Protein AF-A0A160PLV5-F1 (afdb_monomer)

Foldseek 3Di:
DVVVVVVVVCCVPVVVVVVVVVVVVVVVVVVVVVVVVVVVVVVVVVVVVVVVVVVVVVVPPPPPPVVLCVVLVVLVVLVVVQVVLQDWDADPVGIRDRCPVVRDQDDPPVNVVSVVSVCCCVVVVVVVVVVVVVVVVVVVVVVVD

Organism: NCBI:txid223967

Secondary structure (DSSP, 8-state):
-HHHHHHHHHHHHHHHHHHHHHHHHHHHHHHHHHHHHHHHHHHHHHHHHHHHHHHHHHHTS-TTHHHHHHHHHHHHHHHHHHHHHTS--EETTEEPPTTTT--PPPPTTHHHHHHHHHHHHHHHHHHHHHHHHHHHHHHHHHTT-

Nearest PDB structures (foldseek):
  8cq0-assembly1_B  TM=3.810E-01  e=4.116E+00  Photorhabdus luminescens
  6h6f-assembly1_E  TM=5.250E-01  e=7.168E+00  Photorhabdus luminescens
  8cq2-assembly1_E  TM=3.788E-01  e=5.068E+00  Photo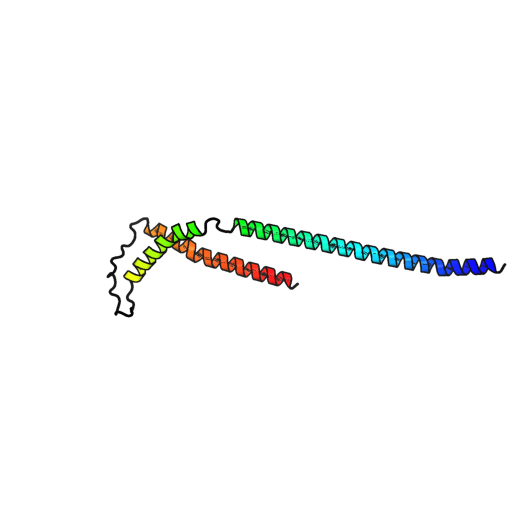rhabdus luminescens
  8cpz-assembly1_E  TM=3.830E-01  e=7.168E+00  Photorhabdus luminescens

pLDDT: mean 71.78, std 12.11, range [46.44, 89.88]

Structure (mmCIF, N/CA/C/O backbone):
data_AF-A0A160PLV5-F1
#
_entry.id   AF-A0A160PLV5-F1
#
loop_
_atom_site.group_PDB
_atom_site.id
_atom_site.type_symbol
_atom_site.label_atom_id
_atom_site.label_alt_id
_atom_site.label_comp_id
_atom_site.label_asym_id
_atom_site.label_entity_id
_atom_site.label_seq_id
_atom_site.pdbx_PDB_ins_code
_atom_site.Cartn_x
_atom_site.Cartn_y
_atom_site.Cartn_z
_atom_site.occupancy
_atom_site.B_iso_or_equiv
_atom_site.auth_seq_id
_atom_site.auth_comp_id
_atom_site.auth_asym_id
_atom_site.auth_atom_id
_atom_site.pdbx_PDB_model_num
ATOM 1 N N . MET A 1 1 ? -47.053 -4.763 86.980 1.00 46.84 1 MET A N 1
ATOM 2 C CA . MET A 1 1 ? -46.002 -3.715 86.992 1.00 46.84 1 MET A CA 1
ATOM 3 C C . MET A 1 1 ? -44.689 -4.130 86.315 1.00 46.84 1 MET A C 1
ATOM 5 O O . MET A 1 1 ? -44.082 -3.280 85.685 1.00 46.84 1 MET A O 1
ATOM 9 N N . TRP A 1 2 ? -44.273 -5.403 86.345 1.00 46.91 2 TRP A N 1
ATOM 10 C CA . TRP A 1 2 ? -43.017 -5.858 85.713 1.00 46.91 2 TRP A CA 1
ATOM 11 C C . TRP A 1 2 ? -42.993 -5.866 84.167 1.00 46.91 2 TRP A C 1
ATOM 13 O O . TRP A 1 2 ? -41.941 -5.654 83.574 1.00 46.91 2 TRP A O 1
ATOM 23 N N . GLY A 1 3 ? -44.141 -6.018 83.493 1.00 53.47 3 GLY A N 1
ATOM 24 C CA . GLY A 1 3 ? -44.211 -6.003 82.019 1.00 53.47 3 GLY A CA 1
ATOM 25 C C . GLY A 1 3 ? -43.990 -4.628 81.366 1.00 53.47 3 GLY A C 1
ATOM 26 O O . GLY A 1 3 ? -43.531 -4.556 80.230 1.00 53.47 3 GLY A O 1
ATOM 27 N N . ALA A 1 4 ? -44.259 -3.533 82.086 1.00 54.88 4 ALA A N 1
ATOM 28 C CA . ALA A 1 4 ? -44.090 -2.171 81.568 1.00 54.88 4 ALA A CA 1
ATOM 29 C C . ALA A 1 4 ? -42.612 -1.736 81.538 1.00 54.88 4 ALA A C 1
ATOM 31 O O . ALA A 1 4 ? -42.179 -1.086 80.591 1.00 54.88 4 ALA A O 1
ATOM 32 N N . LEU A 1 5 ? -41.821 -2.163 82.530 1.00 54.94 5 LEU A N 1
ATOM 33 C CA . LEU A 1 5 ? -40.372 -1.937 82.575 1.00 54.94 5 LEU A CA 1
ATOM 34 C C . LEU A 1 5 ? -39.631 -2.790 81.536 1.00 54.94 5 LEU A C 1
ATOM 36 O O . LEU A 1 5 ? -38.774 -2.273 80.823 1.00 54.94 5 LEU A O 1
ATOM 40 N N . GLY A 1 6 ? -40.011 -4.064 81.379 1.00 55.84 6 GLY A N 1
ATOM 41 C CA . GLY A 1 6 ? -39.416 -4.948 80.369 1.00 55.84 6 GLY A CA 1
ATOM 42 C C . GLY A 1 6 ? -39.656 -4.470 78.932 1.00 55.84 6 GLY A C 1
ATOM 43 O O . GLY A 1 6 ? -38.728 -4.445 78.127 1.00 55.84 6 GLY A O 1
ATOM 44 N N . GLY A 1 7 ? -40.875 -4.013 78.620 1.00 60.06 7 GLY A N 1
ATOM 45 C CA . GLY A 1 7 ? -41.210 -3.464 77.301 1.00 60.06 7 GLY A CA 1
ATOM 46 C C . GLY A 1 7 ? -40.538 -2.119 76.991 1.00 60.06 7 GLY A C 1
ATOM 47 O O . GLY A 1 7 ? -40.225 -1.851 75.831 1.00 60.06 7 GLY A O 1
ATOM 48 N N . PHE A 1 8 ? -40.280 -1.289 78.008 1.00 62.59 8 PHE A N 1
ATOM 49 C CA . PHE A 1 8 ? -39.578 -0.012 77.851 1.00 62.59 8 PHE A CA 1
ATOM 50 C C . PHE A 1 8 ? -38.082 -0.212 77.580 1.00 62.59 8 PHE A C 1
ATOM 52 O O . PHE A 1 8 ? -37.559 0.364 76.631 1.00 62.59 8 PHE A O 1
ATOM 59 N N . VAL A 1 9 ? -37.409 -1.085 78.339 1.00 61.12 9 VAL A N 1
ATOM 60 C CA . VAL A 1 9 ? -35.976 -1.382 78.151 1.00 61.12 9 VAL A CA 1
ATOM 61 C C . VAL A 1 9 ? -35.724 -2.052 76.795 1.00 61.12 9 VAL A C 1
ATOM 63 O O . VAL A 1 9 ? -34.819 -1.647 76.070 1.00 61.12 9 VAL A O 1
ATOM 66 N N . LEU A 1 10 ? -36.570 -3.005 76.388 1.00 59.69 10 LEU A N 1
ATOM 67 C CA . LEU A 1 10 ? -36.478 -3.611 75.055 1.00 59.69 10 LEU A CA 1
ATOM 68 C C . LEU A 1 10 ? -36.684 -2.585 73.936 1.00 59.69 10 LEU A C 1
ATOM 70 O O . LEU A 1 10 ? -35.927 -2.596 72.975 1.00 59.69 10 LEU A O 1
ATOM 74 N N . LYS A 1 11 ? -37.646 -1.663 74.050 1.00 57.72 11 LYS A N 1
ATOM 75 C CA . LYS A 1 11 ? -37.830 -0.613 73.034 1.00 57.72 11 LYS A CA 1
ATOM 76 C C . LYS A 1 11 ? -36.673 0.387 72.986 1.00 57.72 11 LYS A C 1
ATOM 78 O O . LYS A 1 11 ? -36.307 0.805 71.891 1.00 57.72 11 LYS A O 1
ATOM 83 N N . LEU A 1 12 ? -36.094 0.741 74.134 1.00 62.59 12 LEU A N 1
ATOM 84 C CA . LEU A 1 12 ? -35.006 1.718 74.221 1.00 62.59 12 LEU A CA 1
ATOM 85 C C . LEU A 1 12 ? -33.705 1.202 73.586 1.00 62.59 12 LEU A C 1
ATOM 87 O O . LEU A 1 12 ? -32.988 1.973 72.958 1.00 62.59 12 LEU A O 1
ATOM 91 N N . PHE A 1 13 ? -33.418 -0.097 73.723 1.00 61.56 13 PHE A N 1
ATOM 92 C CA . PHE A 1 13 ? -32.178 -0.696 73.218 1.00 61.56 13 PHE A CA 1
ATOM 93 C C . PHE A 1 13 ? -32.349 -1.466 71.902 1.00 61.56 13 PHE A C 1
ATOM 95 O O . PHE A 1 13 ? -31.451 -1.429 71.066 1.00 61.56 13 PHE A O 1
ATOM 102 N N . ALA A 1 14 ? -33.485 -2.129 71.660 1.00 61.16 14 ALA A N 1
ATOM 103 C CA . ALA A 1 14 ? -33.686 -2.901 70.430 1.00 61.16 14 ALA A CA 1
ATOM 104 C C . ALA A 1 14 ? -34.099 -2.030 69.235 1.00 61.16 14 ALA A C 1
ATOM 106 O O . ALA A 1 14 ? -33.738 -2.358 68.110 1.00 61.16 14 ALA A O 1
ATOM 107 N N . GLY A 1 15 ? -34.813 -0.919 69.455 1.00 67.44 15 GLY A N 1
ATOM 108 C CA . GLY A 1 15 ? -35.214 0.004 68.384 1.00 67.44 15 GLY A CA 1
ATOM 109 C C . GLY A 1 15 ? -34.022 0.571 67.597 1.00 67.44 15 GLY A C 1
ATOM 110 O O . GLY A 1 15 ? -33.954 0.359 66.388 1.00 67.44 15 GLY A O 1
ATOM 111 N N . PRO A 1 16 ? -33.028 1.187 68.267 1.00 71.81 16 PRO A N 1
ATOM 112 C CA . PRO A 1 16 ? -31.850 1.748 67.600 1.00 71.81 16 PRO A CA 1
ATOM 113 C C . PRO A 1 16 ? -30.999 0.698 66.877 1.00 71.81 16 PRO A C 1
ATOM 115 O O . PRO A 1 16 ? -30.454 0.964 65.810 1.00 71.81 16 PRO A O 1
ATOM 118 N N . ILE A 1 17 ? -30.897 -0.511 67.437 1.00 69.69 17 ILE A N 1
ATOM 119 C CA . ILE A 1 17 ? -30.126 -1.610 66.840 1.00 69.69 17 ILE A CA 1
ATOM 120 C C . ILE A 1 17 ? -30.824 -2.137 65.584 1.00 69.69 17 ILE A C 1
ATOM 122 O O . ILE A 1 17 ? -30.174 -2.372 64.567 1.00 69.69 17 ILE A O 1
ATOM 126 N N . LEU A 1 18 ? -32.149 -2.288 65.625 1.00 72.44 18 LEU A N 1
ATOM 127 C CA . LEU A 1 18 ? -32.926 -2.753 64.481 1.00 72.44 18 LEU A CA 1
ATOM 128 C C . LEU A 1 18 ? -32.913 -1.728 63.339 1.00 72.44 18 LEU A C 1
ATOM 130 O O . LEU A 1 18 ? -32.799 -2.110 62.174 1.00 72.44 18 LEU A O 1
ATOM 134 N N . ASP A 1 19 ? -32.989 -0.439 63.666 1.00 75.94 19 ASP A N 1
ATOM 135 C CA . ASP A 1 19 ? -32.903 0.638 62.679 1.00 75.94 19 ASP A CA 1
ATOM 136 C C . ASP A 1 19 ? -31.500 0.732 62.071 1.00 75.94 19 ASP A C 1
ATOM 138 O O . ASP A 1 19 ? -31.376 0.878 60.854 1.00 75.94 19 ASP A O 1
ATOM 142 N N . TYR A 1 20 ? -30.448 0.528 62.870 1.00 72.50 20 TYR A N 1
ATOM 143 C CA . TYR A 1 20 ? -29.074 0.444 62.374 1.00 72.50 20 TYR A CA 1
ATOM 144 C C . TYR A 1 20 ? -28.868 -0.748 61.426 1.00 72.50 20 TYR A C 1
ATOM 146 O O . TYR A 1 20 ? -28.250 -0.602 60.370 1.00 72.50 20 TYR A O 1
ATOM 154 N N . MET A 1 21 ? -29.425 -1.922 61.746 1.00 71.00 21 MET A N 1
ATOM 155 C CA . MET A 1 21 ? -29.356 -3.093 60.860 1.00 71.00 21 MET A CA 1
ATOM 156 C C . MET A 1 21 ? -30.125 -2.870 59.552 1.00 71.00 21 MET A C 1
ATOM 158 O O . MET A 1 21 ? -29.596 -3.162 58.482 1.00 71.00 21 MET A O 1
ATOM 162 N N . LYS A 1 22 ? -31.321 -2.271 59.609 1.00 73.88 22 LYS A N 1
ATOM 163 C CA . LYS A 1 22 ? -32.088 -1.911 58.405 1.00 73.88 22 LYS A CA 1
ATOM 164 C C . LYS A 1 22 ? -31.366 -0.874 57.543 1.00 73.88 22 LYS A C 1
ATOM 166 O O . LYS A 1 22 ? -31.369 -1.002 56.321 1.00 73.88 22 LYS A O 1
ATOM 171 N N . GLN A 1 23 ? -30.733 0.130 58.155 1.00 73.31 23 GLN A N 1
ATOM 172 C CA . GLN A 1 23 ? -29.924 1.121 57.436 1.00 73.31 23 GLN A CA 1
ATOM 173 C C . GLN A 1 23 ? -28.701 0.489 56.775 1.00 73.31 23 GLN A C 1
ATOM 175 O O . GLN A 1 23 ? -28.378 0.826 55.637 1.00 73.31 23 GLN A O 1
ATOM 180 N N . ARG A 1 24 ? -28.039 -0.445 57.460 1.00 74.00 24 ARG A N 1
ATOM 181 C CA . ARG A 1 24 ? -26.885 -1.160 56.915 1.00 74.00 24 ARG A CA 1
ATOM 182 C C . ARG A 1 24 ? -27.271 -2.041 55.723 1.00 74.00 24 ARG A C 1
ATOM 184 O O . ARG A 1 24 ? -26.568 -2.013 54.715 1.00 74.00 24 ARG A O 1
ATOM 191 N N . ASP A 1 25 ? -28.390 -2.759 55.801 1.00 69.50 25 ASP A N 1
ATOM 192 C CA . ASP A 1 25 ? -28.889 -3.575 54.686 1.00 69.50 25 ASP A CA 1
ATOM 193 C C . ASP A 1 25 ? -29.350 -2.714 53.501 1.00 69.50 25 ASP A C 1
ATOM 195 O O . ASP A 1 25 ? -29.055 -3.037 52.349 1.00 69.50 25 ASP A O 1
ATOM 199 N N . ALA A 1 26 ? -30.013 -1.581 53.764 1.00 69.88 26 ALA A N 1
ATOM 200 C CA . ALA A 1 26 ? -30.395 -0.627 52.722 1.00 69.88 26 ALA A CA 1
ATOM 201 C C . ALA A 1 26 ? -29.164 -0.032 52.017 1.00 69.88 26 ALA A C 1
ATOM 203 O O . ALA A 1 26 ? -29.100 -0.025 50.789 1.00 69.88 26 ALA A O 1
ATOM 204 N N . SER A 1 27 ? -28.149 0.377 52.784 1.00 68.81 27 SER A N 1
ATOM 205 C CA . SER A 1 27 ? -26.903 0.933 52.249 1.00 68.81 27 SER A CA 1
ATOM 206 C C . SER A 1 27 ? -26.106 -0.093 51.439 1.00 68.81 27 SER A C 1
ATOM 208 O O . SER A 1 27 ? -25.624 0.229 50.354 1.00 68.81 27 SER A O 1
ATOM 210 N N . GLY A 1 28 ? -26.018 -1.347 51.898 1.00 66.00 28 GLY A N 1
ATOM 211 C CA . GLY A 1 28 ? -25.352 -2.408 51.138 1.00 66.00 28 GLY A CA 1
ATOM 212 C C . GLY A 1 28 ? -26.047 -2.697 49.805 1.00 66.00 28 GLY A C 1
ATOM 213 O O . GLY A 1 28 ? -25.385 -2.896 48.781 1.00 66.00 28 GLY A O 1
ATOM 214 N N . ARG A 1 29 ? -27.383 -2.656 49.787 1.00 67.38 29 ARG A N 1
ATOM 215 C CA . ARG A 1 29 ? -28.160 -2.867 48.563 1.00 67.38 29 ARG A CA 1
ATOM 216 C C . ARG A 1 29 ? -27.997 -1.709 47.576 1.00 67.38 29 ARG A C 1
ATOM 218 O O . ARG A 1 29 ? -27.804 -1.969 46.391 1.00 67.38 29 ARG A O 1
ATOM 225 N N . ASP A 1 30 ? -27.996 -0.465 48.050 1.00 66.19 30 ASP A N 1
ATOM 226 C CA . ASP A 1 30 ? -27.798 0.719 47.202 1.00 66.19 30 ASP A CA 1
ATOM 227 C C . ASP A 1 30 ? -26.383 0.789 46.614 1.00 66.19 30 ASP A C 1
ATOM 229 O O . ASP A 1 30 ? -26.232 1.084 45.429 1.00 66.19 30 ASP A O 1
ATOM 233 N N . ILE A 1 31 ? -25.351 0.426 47.385 1.00 65.69 31 ILE A N 1
ATOM 234 C CA . ILE A 1 31 ? -23.971 0.322 46.877 1.00 65.69 31 ILE A CA 1
ATOM 235 C C . ILE A 1 31 ? -23.880 -0.745 45.778 1.00 65.69 31 ILE A C 1
ATOM 237 O O . ILE A 1 31 ? -23.239 -0.528 44.752 1.00 65.69 31 ILE A O 1
ATOM 241 N N . THR A 1 32 ? -24.555 -1.883 45.960 1.00 67.31 32 THR A N 1
ATOM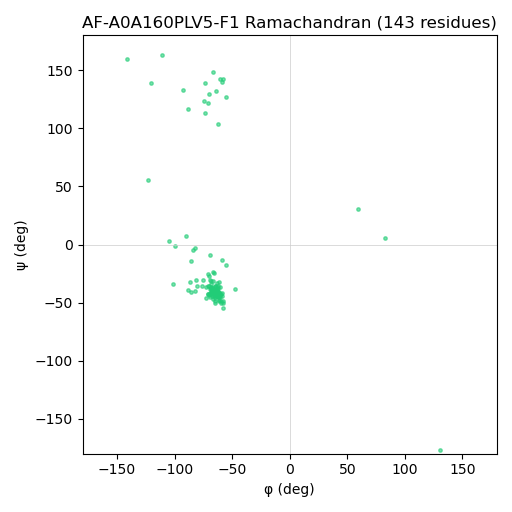 242 C CA . THR A 1 32 ? -24.549 -2.972 44.971 1.00 67.31 32 THR A CA 1
ATOM 243 C C . THR A 1 32 ? -25.274 -2.566 43.683 1.00 67.31 32 THR A C 1
ATOM 245 O O . THR A 1 32 ? -24.785 -2.827 42.586 1.00 67.31 32 THR A O 1
ATOM 248 N N . ILE A 1 33 ? -26.416 -1.880 43.792 1.00 69.00 33 ILE A N 1
ATOM 249 C CA . ILE A 1 33 ? -27.173 -1.383 42.632 1.00 69.00 33 ILE A CA 1
ATOM 250 C C . ILE A 1 33 ? -26.388 -0.289 41.891 1.00 69.00 33 ILE A C 1
ATOM 252 O O . ILE A 1 33 ? -26.336 -0.310 40.660 1.00 69.00 33 ILE A O 1
ATOM 256 N N . ALA A 1 34 ? -25.730 0.621 42.615 1.00 64.56 34 ALA A N 1
ATOM 257 C CA . ALA A 1 34 ? -24.876 1.653 42.029 1.00 64.56 34 ALA A CA 1
ATOM 258 C C . ALA A 1 34 ? -23.640 1.059 41.328 1.00 64.56 34 ALA A C 1
ATOM 260 O O . ALA A 1 34 ? -23.288 1.499 40.233 1.00 64.56 34 ALA A O 1
ATOM 261 N N . GLY A 1 35 ? -23.025 0.020 41.907 1.00 62.75 35 GLY A N 1
ATOM 262 C CA . GLY A 1 35 ? -21.922 -0.721 41.287 1.00 62.75 35 GLY A CA 1
ATOM 263 C C . GLY A 1 35 ? -22.331 -1.381 39.968 1.00 62.75 35 GLY A C 1
ATOM 264 O O . GLY A 1 35 ? -21.686 -1.164 38.946 1.00 62.75 35 GLY A O 1
ATOM 265 N N . ILE A 1 36 ? -23.468 -2.086 39.953 1.00 67.69 36 ILE A N 1
ATOM 266 C CA . ILE A 1 36 ? -24.005 -2.734 38.741 1.00 67.6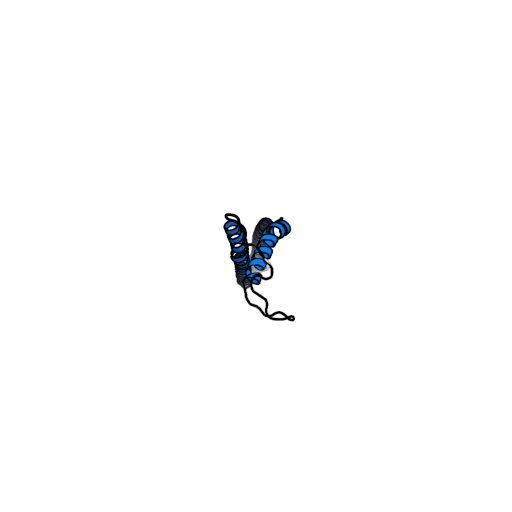9 36 ILE A CA 1
ATOM 267 C C . ILE A 1 36 ? -24.388 -1.699 37.666 1.00 67.69 36 ILE A C 1
ATOM 269 O O . ILE A 1 36 ? -24.231 -1.961 36.472 1.00 67.69 36 ILE A O 1
ATOM 273 N N . GLY A 1 37 ? -24.906 -0.533 38.064 1.00 68.00 37 GLY A N 1
ATOM 274 C CA . GLY A 1 37 ? -25.212 0.569 37.144 1.00 68.00 37 GLY A CA 1
ATOM 275 C C . GLY A 1 37 ? -23.956 1.143 36.483 1.00 68.00 37 GLY A C 1
ATOM 276 O O . GLY A 1 37 ? -23.898 1.236 35.258 1.00 68.00 37 GLY A O 1
ATOM 277 N N . SER A 1 38 ? -22.930 1.430 37.288 1.00 69.06 38 SER A N 1
ATOM 278 C CA . SER A 1 38 ? -21.631 1.940 36.828 1.00 69.06 38 SER A CA 1
ATOM 279 C C . SER A 1 38 ? -20.927 0.965 35.876 1.00 69.06 38 SER A C 1
ATOM 281 O O . SER A 1 38 ? -20.446 1.358 34.812 1.00 69.06 38 SER A O 1
ATOM 283 N N . GLU A 1 39 ? -20.933 -0.331 36.202 1.00 71.44 39 GLU A N 1
ATOM 284 C CA . GLU A 1 39 ? -20.344 -1.367 35.347 1.00 71.44 39 GLU A CA 1
ATOM 285 C C . GLU A 1 39 ? -21.073 -1.485 34.004 1.00 71.44 39 GLU A C 1
ATOM 287 O O . GLU A 1 39 ? -20.434 -1.587 32.957 1.00 71.44 39 GLU A O 1
ATOM 292 N N . LYS A 1 40 ? -22.411 -1.414 33.994 1.00 71.06 40 LYS A N 1
ATOM 293 C CA . LYS A 1 40 ? -23.186 -1.436 32.744 1.00 71.06 40 LYS A CA 1
ATOM 294 C C . LYS A 1 40 ? -22.887 -0.230 31.862 1.00 71.06 40 LYS A C 1
ATOM 296 O O . LYS A 1 40 ? -22.713 -0.403 30.657 1.00 71.06 40 LYS A O 1
ATOM 301 N N . GLU A 1 41 ? -22.811 0.967 32.433 1.00 75.06 41 GLU A N 1
ATOM 302 C CA . GLU A 1 41 ? -22.487 2.181 31.677 1.00 75.06 41 GLU A CA 1
ATOM 303 C C . GLU A 1 41 ? -21.062 2.136 31.113 1.00 75.06 41 GLU A C 1
ATOM 305 O O . GLU A 1 41 ? -20.860 2.455 29.939 1.00 75.06 41 GLU A O 1
ATOM 310 N N . GLN A 1 42 ? -20.090 1.641 31.886 1.00 71.38 42 GLN A N 1
ATOM 311 C CA . GLN A 1 42 ? -18.727 1.424 31.393 1.00 71.38 42 GLN A CA 1
ATOM 312 C C . GLN A 1 42 ? -18.671 0.400 30.256 1.00 71.38 42 GLN A C 1
ATOM 314 O O . GLN A 1 42 ? -18.004 0.639 29.246 1.00 71.38 42 GLN A O 1
ATOM 319 N N . VAL A 1 43 ? -19.387 -0.721 30.378 1.00 76.50 43 VAL A N 1
ATOM 320 C CA . VAL A 1 43 ? -19.427 -1.760 29.338 1.00 76.50 43 VAL A CA 1
ATOM 321 C C . VAL A 1 43 ? -20.098 -1.239 28.065 1.00 76.50 43 VAL A C 1
ATOM 323 O O . VAL A 1 43 ? -19.609 -1.495 26.963 1.00 76.50 43 VAL A O 1
ATOM 326 N N . VAL A 1 44 ? -21.175 -0.459 28.184 1.00 80.19 44 VAL A N 1
ATOM 327 C CA . VAL A 1 44 ? -21.840 0.171 27.032 1.00 80.19 44 VAL A CA 1
ATOM 328 C C . VAL A 1 44 ? -20.919 1.187 26.355 1.00 80.19 44 VAL A C 1
ATOM 330 O O . VAL A 1 44 ? -20.799 1.162 25.129 1.00 80.19 44 VAL A O 1
ATOM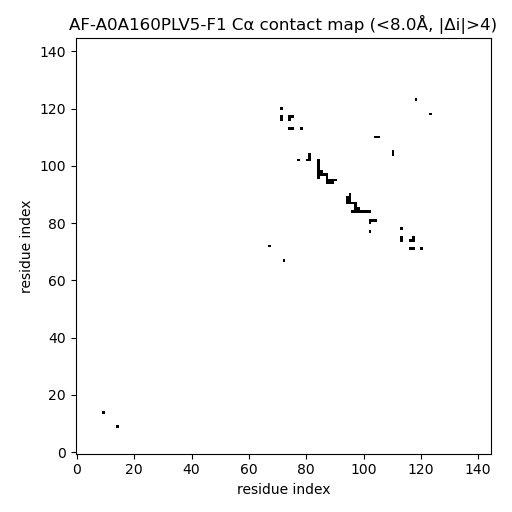 333 N N . ALA A 1 45 ? -20.215 2.022 27.123 1.00 74.81 45 ALA A N 1
ATOM 334 C CA . ALA A 1 45 ? -19.251 2.976 26.580 1.00 74.81 45 ALA A CA 1
ATOM 335 C C 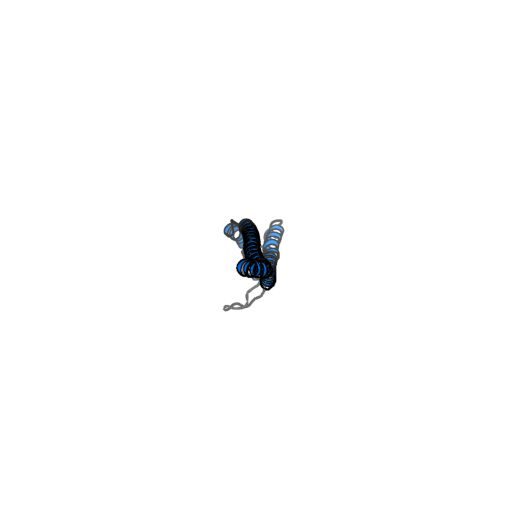. ALA A 1 45 ? -18.091 2.272 25.851 1.00 74.81 45 ALA A C 1
ATOM 337 O O . ALA A 1 45 ? -17.709 2.676 24.750 1.00 74.81 45 ALA A O 1
ATOM 338 N N . GLN A 1 46 ? -17.572 1.172 26.408 1.00 73.94 46 GLN A N 1
ATOM 339 C CA . GLN A 1 46 ? -16.540 0.363 25.753 1.00 73.94 46 GLN A CA 1
ATOM 340 C C . GLN A 1 46 ? -17.047 -0.292 24.463 1.00 73.94 46 GLN A C 1
ATOM 342 O O . GLN A 1 46 ? -16.336 -0.291 23.456 1.00 73.94 46 GLN A O 1
ATOM 347 N N . LEU A 1 47 ? -18.274 -0.820 24.457 1.00 77.75 47 LEU A N 1
ATOM 348 C CA . LEU A 1 47 ? -18.878 -1.416 23.264 1.00 77.75 47 LEU A CA 1
ATOM 349 C C . LEU A 1 47 ? -19.127 -0.378 22.166 1.00 77.75 47 LEU A C 1
ATOM 351 O O . LEU A 1 47 ? -18.872 -0.667 20.997 1.00 77.75 47 LEU A O 1
ATOM 355 N N . GLN A 1 48 ? -19.569 0.829 22.521 1.00 83.62 48 GLN A N 1
ATOM 356 C CA . GLN A 1 48 ? -19.744 1.931 21.572 1.00 83.62 48 GLN A CA 1
ATOM 357 C C . GLN A 1 48 ? -18.401 2.374 20.980 1.00 83.62 48 GLN A C 1
ATOM 359 O O . GLN A 1 48 ? -18.271 2.443 19.758 1.00 83.62 48 GLN A O 1
ATOM 364 N N . ALA A 1 49 ? -17.372 2.552 21.812 1.00 71.00 49 ALA A N 1
ATOM 365 C CA . ALA A 1 49 ? -16.026 2.884 21.347 1.00 71.00 49 ALA A CA 1
ATOM 366 C C . ALA A 1 49 ? -15.439 1.788 20.436 1.00 71.00 49 ALA A C 1
ATOM 368 O O . ALA A 1 49 ? -14.830 2.079 19.400 1.00 71.00 49 ALA A O 1
ATOM 369 N N . ALA A 1 50 ? -15.658 0.514 20.773 1.00 70.19 50 ALA A N 1
ATOM 370 C CA . ALA A 1 50 ? -15.244 -0.614 19.944 1.00 70.19 50 ALA A CA 1
ATOM 371 C C . ALA A 1 50 ? -16.017 -0.666 18.614 1.00 70.19 50 ALA A C 1
ATOM 373 O O . ALA A 1 50 ? -15.421 -0.932 17.565 1.00 70.19 50 ALA A O 1
ATOM 374 N N . ALA A 1 51 ? -17.321 -0.380 18.630 1.00 77.38 51 ALA A N 1
ATOM 375 C CA . ALA A 1 51 ? -18.163 -0.342 17.439 1.00 77.38 51 ALA A CA 1
ATOM 376 C C . ALA A 1 51 ? -17.764 0.797 16.490 1.00 77.38 51 ALA A C 1
ATOM 378 O O . ALA A 1 51 ? -17.617 0.562 15.289 1.00 77.38 51 ALA A O 1
ATOM 379 N N . GLU A 1 52 ? -17.511 2.000 17.007 1.00 74.31 52 GLU A N 1
ATOM 380 C CA . GLU A 1 52 ? -17.018 3.130 16.212 1.00 74.31 52 GLU A CA 1
ATOM 381 C C . GLU A 1 52 ? -15.629 2.853 15.637 1.00 74.31 52 GLU A C 1
ATOM 383 O O . GLU A 1 52 ? -15.396 3.054 14.442 1.00 74.31 52 GLU A O 1
ATOM 388 N N . THR A 1 53 ? -14.728 2.286 16.443 1.00 72.06 53 THR A N 1
ATOM 389 C CA . THR A 1 53 ? -13.392 1.881 15.983 1.00 72.06 53 THR A CA 1
ATOM 390 C C . THR A 1 53 ? -13.481 0.845 14.861 1.00 72.06 53 THR A C 1
ATOM 392 O O . THR A 1 53 ? -12.767 0.942 13.860 1.00 72.06 53 THR A O 1
ATOM 395 N N . ASN A 1 54 ? -14.375 -0.138 14.982 1.00 72.12 54 ASN A N 1
ATOM 396 C CA . ASN A 1 54 ? -14.586 -1.148 13.947 1.00 72.12 54 ASN A CA 1
ATOM 397 C C . ASN A 1 54 ? -15.257 -0.573 12.697 1.00 72.12 54 ASN A C 1
ATOM 399 O O . ASN A 1 54 ? -14.885 -0.956 11.588 1.00 72.12 54 ASN A O 1
ATOM 403 N N . ARG A 1 55 ? -16.176 0.385 12.844 1.00 74.06 55 ARG A N 1
ATOM 404 C CA . ARG A 1 55 ? -16.796 1.096 11.720 1.00 74.06 55 ARG A CA 1
ATOM 405 C C . ARG A 1 55 ? -15.767 1.913 10.941 1.00 74.06 55 ARG A C 1
ATOM 407 O O . ARG A 1 55 ? -15.731 1.831 9.716 1.00 74.06 55 ARG A O 1
ATOM 414 N N . LEU A 1 56 ? -14.890 2.633 11.637 1.00 66.19 56 LEU A N 1
ATOM 415 C CA . LEU A 1 56 ? -13.786 3.377 11.026 1.00 66.19 56 LEU A CA 1
ATOM 416 C C . LEU A 1 56 ? -12.770 2.435 10.373 1.00 66.19 56 LEU A C 1
ATOM 418 O O . LEU A 1 56 ? -12.321 2.700 9.262 1.00 66.19 56 LEU A O 1
ATOM 422 N N . ARG A 1 57 ? -12.450 1.295 11.000 1.00 62.03 57 ARG A N 1
ATOM 423 C CA . ARG A 1 57 ? -11.597 0.260 10.390 1.00 62.03 57 ARG A CA 1
ATOM 424 C C . ARG A 1 57 ? -12.218 -0.347 9.139 1.00 62.03 57 ARG A C 1
ATOM 426 O O . ARG A 1 57 ? -11.483 -0.602 8.191 1.00 62.03 57 ARG A O 1
ATOM 433 N N . ALA A 1 58 ? -13.527 -0.584 9.132 1.00 62.53 58 ALA A N 1
ATOM 434 C CA . ALA A 1 58 ? -14.251 -1.103 7.977 1.00 62.53 58 ALA A CA 1
ATOM 435 C C . ALA A 1 58 ? -14.308 -0.076 6.835 1.00 62.53 58 ALA A C 1
ATOM 437 O O . ALA A 1 58 ? -14.071 -0.441 5.689 1.00 62.53 58 ALA A O 1
ATOM 438 N N . ALA A 1 59 ? -14.532 1.205 7.147 1.00 63.31 59 ALA A N 1
ATOM 439 C CA . ALA A 1 59 ? -14.493 2.297 6.171 1.00 63.31 59 ALA A CA 1
ATOM 440 C C . ALA A 1 59 ? -13.076 2.559 5.628 1.00 63.31 59 ALA A C 1
ATOM 442 O O . ALA A 1 59 ? -12.907 2.887 4.459 1.00 63.31 59 ALA A O 1
ATOM 443 N N . ALA A 1 60 ? -12.052 2.376 6.465 1.00 57.41 60 ALA A N 1
ATOM 444 C CA . ALA A 1 60 ? -10.647 2.514 6.090 1.00 57.41 60 ALA A CA 1
ATOM 445 C C . ALA A 1 60 ? -10.058 1.250 5.445 1.00 57.41 60 ALA A C 1
ATOM 447 O O . ALA A 1 60 ? -8.897 1.264 5.026 1.00 57.41 60 ALA A O 1
ATOM 448 N N . GLN A 1 61 ? -10.803 0.138 5.374 1.00 58.69 61 GLN A N 1
ATOM 449 C CA . GLN A 1 61 ? -10.365 -0.987 4.563 1.00 58.69 61 GLN A CA 1
ATOM 450 C C . GLN A 1 61 ? -10.503 -0.582 3.098 1.00 58.69 61 GLN A C 1
ATOM 452 O O . GLN A 1 61 ? -11.616 -0.283 2.667 1.00 58.69 61 GLN A O 1
ATOM 457 N N . PRO A 1 62 ? -9.417 -0.602 2.306 1.00 59.03 62 PRO A N 1
ATOM 458 C CA . PRO A 1 62 ? -9.547 -0.399 0.876 1.00 59.03 62 PRO A CA 1
ATOM 459 C C . PRO A 1 62 ? -10.411 -1.540 0.338 1.00 59.03 62 PRO A C 1
ATOM 461 O O . PRO A 1 62 ? -9.944 -2.673 0.223 1.00 59.03 62 PRO A O 1
ATOM 464 N N . GLN A 1 63 ? -11.684 -1.254 0.045 1.00 58.69 63 GLN A N 1
ATOM 465 C CA . GLN A 1 63 ? -12.659 -2.230 -0.461 1.00 58.69 63 GLN A CA 1
ATOM 466 C C . GLN A 1 63 ? -12.201 -2.865 -1.782 1.00 58.69 63 GLN A C 1
ATOM 468 O O . GLN A 1 63 ? -12.678 -3.922 -2.176 1.00 58.69 63 GLN A O 1
ATOM 473 N N . PHE A 1 64 ? -11.185 -2.274 -2.410 1.00 61.47 64 PHE A N 1
ATOM 474 C CA . PHE A 1 64 ? -10.580 -2.747 -3.634 1.00 61.47 64 PHE A CA 1
ATOM 475 C C . PHE A 1 64 ? -9.073 -2.985 -3.495 1.00 61.47 64 PHE A C 1
ATOM 477 O O . PHE A 1 64 ? -8.273 -2.451 -4.263 1.00 61.47 64 PHE A O 1
ATOM 484 N N . ARG A 1 65 ? -8.660 -3.818 -2.529 1.00 63.06 65 ARG A N 1
ATOM 485 C CA . ARG A 1 65 ? -7.253 -4.263 -2.407 1.00 63.06 65 ARG A CA 1
ATOM 486 C C . ARG A 1 65 ? -6.684 -4.738 -3.749 1.00 63.06 65 ARG A C 1
ATOM 488 O O . ARG A 1 65 ? -5.552 -4.417 -4.076 1.00 63.06 65 ARG A O 1
ATOM 495 N N . PHE A 1 66 ? -7.493 -5.430 -4.551 1.00 68.12 66 PHE A N 1
ATOM 496 C CA . PHE A 1 66 ? -7.102 -5.873 -5.889 1.00 68.12 66 PHE A CA 1
ATOM 497 C C . PHE A 1 66 ? -6.921 -4.737 -6.901 1.00 68.12 66 PHE A C 1
ATOM 499 O O . PHE A 1 66 ? -5.982 -4.805 -7.684 1.00 68.12 66 PHE A O 1
ATOM 506 N N . LEU A 1 67 ? -7.740 -3.677 -6.873 1.00 68.06 67 LEU A N 1
ATOM 507 C CA . LEU A 1 67 ? -7.527 -2.513 -7.749 1.00 68.06 67 LEU A CA 1
ATOM 508 C C . LEU A 1 67 ? -6.226 -1.790 -7.412 1.00 68.06 67 LEU A C 1
ATOM 510 O O . LEU A 1 67 ? -5.534 -1.348 -8.321 1.00 68.06 67 LEU A O 1
ATOM 514 N N . ILE A 1 68 ? -5.860 -1.725 -6.129 1.00 69.25 68 ILE A N 1
ATOM 515 C CA . ILE A 1 68 ? -4.566 -1.172 -5.718 1.00 69.25 68 ILE A CA 1
ATOM 516 C C . ILE A 1 68 ? -3.425 -1.949 -6.379 1.00 69.25 68 ILE A C 1
ATOM 518 O O . ILE A 1 68 ? -2.553 -1.336 -6.984 1.00 69.25 68 ILE A O 1
ATOM 522 N N . TYR A 1 69 ? -3.450 -3.284 -6.328 1.00 69.62 69 TYR A N 1
ATOM 523 C CA . TYR A 1 69 ? -2.426 -4.090 -6.994 1.00 69.62 69 TYR A CA 1
ATOM 524 C C . TYR A 1 69 ? -2.482 -3.952 -8.519 1.00 69.62 69 TYR A C 1
ATOM 526 O O . TYR A 1 69 ? -1.441 -3.801 -9.141 1.00 69.62 69 TYR A O 1
ATOM 534 N N . LEU A 1 70 ? -3.666 -3.926 -9.131 1.00 77.50 70 LEU A N 1
ATOM 535 C CA . LEU A 1 70 ? -3.802 -3.772 -10.584 1.00 77.50 70 LEU A CA 1
ATOM 536 C C . LEU A 1 70 ? -3.278 -2.426 -11.100 1.00 77.50 70 LEU A C 1
ATOM 538 O O . LEU A 1 70 ? -2.749 -2.372 -12.205 1.00 77.50 70 LEU A O 1
ATOM 542 N N . ILE A 1 71 ? -3.401 -1.356 -10.313 1.00 77.69 71 ILE A N 1
ATOM 543 C CA . ILE A 1 71 ? -2.951 -0.014 -10.705 1.00 77.69 71 ILE A CA 1
ATOM 544 C C . ILE A 1 71 ? -1.480 0.210 -10.331 1.00 77.69 71 ILE A C 1
ATOM 546 O O . ILE A 1 71 ? -0.740 0.818 -11.096 1.00 77.69 71 ILE A O 1
ATOM 550 N N . ALA A 1 72 ? -1.037 -0.279 -9.171 1.00 76.81 72 ALA A N 1
ATOM 551 C CA . ALA A 1 72 ? 0.303 -0.013 -8.649 1.00 76.81 72 ALA A CA 1
ATOM 552 C C . ALA A 1 72 ? 1.366 -0.996 -9.154 1.00 76.81 72 ALA A C 1
ATOM 554 O O . ALA A 1 72 ? 2.530 -0.624 -9.304 1.00 76.81 72 ALA A O 1
ATOM 555 N N . LEU A 1 73 ? 0.992 -2.255 -9.401 1.00 81.50 73 LEU A N 1
ATOM 556 C CA . LEU A 1 73 ? 1.949 -3.304 -9.751 1.00 81.50 73 LEU A CA 1
ATOM 557 C C . LEU A 1 73 ? 2.572 -3.094 -11.140 1.00 81.50 73 LEU A C 1
ATOM 559 O O . LEU A 1 73 ? 3.796 -3.188 -11.224 1.00 81.50 73 LEU A O 1
ATOM 563 N N . PRO A 1 74 ? 1.820 -2.760 -12.212 1.00 85.94 74 PRO A N 1
ATOM 564 C CA . PRO A 1 74 ? 2.428 -2.515 -13.519 1.00 85.94 74 PRO A CA 1
ATOM 565 C C . PRO A 1 74 ? 3.492 -1.398 -13.523 1.00 85.94 74 PRO A C 1
ATOM 567 O O . PRO A 1 74 ? 4.607 -1.667 -13.977 1.00 85.94 74 PRO A O 1
ATOM 570 N N . PRO A 1 75 ? 3.241 -0.185 -12.978 1.00 86.25 75 PRO A N 1
ATOM 571 C CA . PRO A 1 75 ? 4.271 0.848 -12.917 1.00 86.25 75 PRO A CA 1
ATOM 572 C C . PRO A 1 75 ? 5.428 0.467 -11.987 1.00 86.25 75 PRO A C 1
ATOM 574 O O . PRO A 1 75 ? 6.564 0.844 -12.263 1.00 86.25 75 PRO A O 1
ATOM 577 N N . ALA A 1 76 ? 5.194 -0.305 -10.921 1.00 84.25 76 ALA A N 1
ATOM 578 C CA . ALA A 1 76 ? 6.275 -0.791 -10.062 1.00 84.25 76 ALA A CA 1
ATOM 579 C C . ALA A 1 76 ? 7.191 -1.794 -10.768 1.00 84.25 76 ALA A C 1
ATOM 581 O O . ALA A 1 76 ? 8.411 -1.664 -10.684 1.00 84.25 76 ALA A O 1
ATOM 582 N N . LEU A 1 77 ? 6.626 -2.754 -11.500 1.00 85.75 77 LEU A N 1
ATOM 583 C CA . LEU A 1 77 ? 7.401 -3.730 -12.264 1.00 85.75 77 LEU A CA 1
ATOM 584 C C . LEU A 1 77 ? 8.177 -3.069 -13.402 1.00 85.75 77 LEU A C 1
ATOM 586 O O . LEU A 1 77 ? 9.345 -3.389 -13.606 1.00 85.75 77 LEU A O 1
ATOM 590 N N . GLN A 1 78 ? 7.564 -2.118 -14.108 1.00 89.44 78 GLN A N 1
ATOM 591 C CA . GLN A 1 78 ? 8.247 -1.408 -15.185 1.00 89.44 78 GLN A CA 1
ATOM 592 C C . GLN A 1 78 ? 9.376 -0.511 -14.650 1.00 89.44 78 GLN A C 1
ATOM 594 O O . GLN A 1 78 ? 10.466 -0.532 -15.216 1.00 89.44 78 GLN A O 1
ATOM 599 N N . ALA A 1 79 ? 9.183 0.186 -13.522 1.00 87.12 79 ALA A N 1
ATOM 600 C CA . ALA A 1 79 ? 10.263 0.920 -12.852 1.00 87.12 79 ALA A CA 1
ATOM 601 C C . ALA A 1 79 ? 11.391 -0.015 -12.406 1.00 87.12 79 ALA A C 1
ATOM 603 O O . ALA A 1 79 ? 12.558 0.265 -12.666 1.00 87.12 79 ALA A O 1
ATOM 604 N N . ALA A 1 80 ?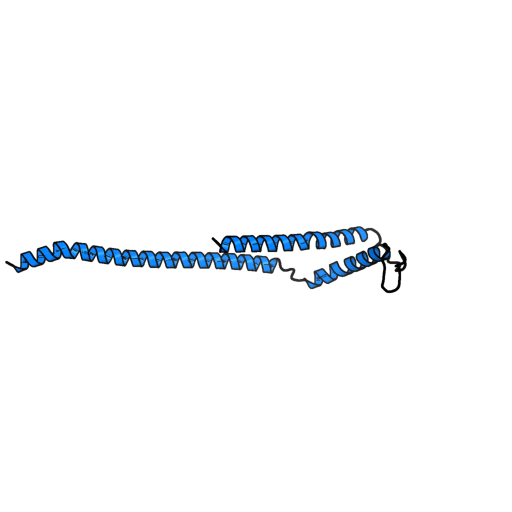 11.053 -1.134 -11.757 1.00 87.06 80 ALA A N 1
ATOM 605 C CA . ALA A 1 80 ? 12.036 -2.122 -11.326 1.00 87.06 80 ALA A CA 1
ATOM 606 C C . ALA A 1 80 ? 12.836 -2.672 -12.515 1.00 87.06 80 ALA A C 1
ATOM 608 O O . ALA A 1 80 ? 14.053 -2.774 -12.418 1.00 87.06 80 ALA A O 1
ATOM 609 N N . GLY A 1 81 ? 12.178 -2.949 -13.644 1.00 87.62 81 GLY A N 1
ATOM 610 C CA . GLY A 1 81 ? 12.833 -3.359 -14.885 1.00 87.62 81 GLY A CA 1
ATOM 611 C C . GLY A 1 81 ? 13.815 -2.312 -15.405 1.00 87.62 81 GLY A C 1
ATOM 612 O O . GLY A 1 81 ? 14.963 -2.652 -15.663 1.00 87.62 81 GLY A O 1
ATOM 613 N N . VAL A 1 82 ? 13.409 -1.038 -15.479 1.00 89.19 82 VAL A N 1
ATOM 614 C CA . VAL A 1 82 ? 14.296 0.066 -15.898 1.00 89.19 82 VAL A CA 1
ATOM 615 C C . VAL A 1 82 ? 15.492 0.202 -14.953 1.00 89.19 82 VAL A C 1
ATOM 617 O O . VAL A 1 82 ? 16.626 0.340 -15.410 1.00 89.19 82 VAL A O 1
ATOM 620 N N . TYR A 1 83 ? 15.266 0.157 -13.637 1.00 87.25 83 TYR A N 1
ATOM 621 C CA . TYR A 1 83 ? 16.340 0.302 -12.654 1.00 87.25 83 TYR A CA 1
ATOM 622 C C . TYR A 1 83 ? 17.307 -0.879 -12.663 1.00 87.25 83 TYR A C 1
ATOM 624 O O . TYR A 1 83 ? 18.512 -0.661 -12.600 1.00 87.25 83 TYR A O 1
ATOM 632 N N . LEU A 1 84 ? 16.804 -2.109 -12.764 1.00 89.06 84 LEU A N 1
ATOM 633 C CA . LEU A 1 84 ? 17.649 -3.297 -12.853 1.00 89.06 84 LEU A CA 1
ATOM 634 C C . LEU A 1 84 ? 18.448 -3.305 -14.157 1.00 89.06 84 LEU A C 1
ATOM 636 O O . LEU A 1 84 ? 19.651 -3.537 -14.113 1.00 89.06 84 LEU A O 1
ATOM 640 N N . ASP A 1 85 ? 17.822 -2.966 -15.285 1.00 89.88 85 ASP A N 1
ATOM 641 C CA . ASP A 1 85 ? 18.511 -2.854 -16.574 1.00 89.88 85 ASP A CA 1
ATOM 642 C C . ASP A 1 85 ? 19.612 -1.772 -16.543 1.00 89.88 85 ASP A C 1
ATOM 644 O O . ASP A 1 85 ? 20.672 -1.917 -17.147 1.00 89.88 85 ASP A O 1
ATOM 648 N N . SER A 1 86 ? 19.408 -0.710 -15.759 1.00 87.25 86 SER A N 1
ATOM 649 C CA . SER A 1 86 ? 20.353 0.408 -15.615 1.00 87.25 86 SER A CA 1
ATOM 650 C C . SER A 1 86 ? 21.494 0.157 -14.617 1.00 87.25 86 SER A C 1
ATOM 652 O O . SER A 1 86 ? 22.345 1.034 -14.447 1.00 87.25 86 SER A O 1
ATOM 654 N N . LEU A 1 87 ? 21.525 -0.989 -13.928 1.00 86.88 87 LEU A N 1
ATOM 655 C CA . LEU A 1 87 ? 22.487 -1.262 -12.858 1.00 86.88 87 LEU A CA 1
ATOM 656 C C . LEU A 1 87 ? 23.356 -2.495 -13.151 1.00 86.88 87 LEU A C 1
ATOM 658 O O . LEU A 1 87 ? 22.849 -3.533 -13.583 1.00 86.88 87 LEU A O 1
ATOM 662 N N . PRO A 1 88 ? 24.668 -2.436 -12.855 1.00 89.06 88 PRO A N 1
ATOM 663 C CA . PRO A 1 88 ? 25.511 -3.620 -12.893 1.00 89.06 88 PRO A CA 1
ATOM 664 C C . PRO A 1 88 ? 25.221 -4.498 -11.668 1.00 89.06 88 PRO A C 1
ATOM 666 O O . PRO A 1 88 ? 25.357 -4.057 -10.526 1.00 89.06 88 PRO A O 1
ATOM 669 N N . PHE A 1 89 ? 24.851 -5.759 -11.889 1.00 86.69 89 PHE A N 1
ATOM 670 C CA . PHE A 1 89 ? 24.706 -6.758 -10.826 1.00 86.69 89 PHE A CA 1
ATOM 671 C C . PHE A 1 89 ? 25.212 -8.128 -11.275 1.00 86.69 89 PHE A C 1
ATOM 673 O O . PHE A 1 89 ? 25.347 -8.404 -12.464 1.00 86.69 89 PHE A O 1
ATOM 680 N N . TRP A 1 90 ? 25.523 -8.998 -10.319 1.00 87.00 90 TRP A N 1
ATOM 681 C CA . TRP A 1 90 ? 25.947 -10.366 -10.605 1.00 87.00 90 TRP A CA 1
ATOM 682 C C . TRP A 1 90 ? 24.751 -11.314 -10.596 1.00 87.00 90 TRP A C 1
ATOM 684 O O . TRP A 1 90 ? 23.941 -11.299 -9.671 1.00 87.00 90 TRP A O 1
ATOM 694 N N . THR A 1 91 ? 24.661 -12.157 -11.620 1.00 83.31 91 THR A N 1
ATOM 695 C CA . THR A 1 91 ? 23.696 -13.256 -11.708 1.00 83.31 91 THR A CA 1
ATOM 696 C C . THR A 1 91 ? 24.418 -14.598 -11.604 1.00 83.31 91 THR A C 1
ATOM 698 O O . THR A 1 91 ? 25.626 -14.656 -11.849 1.00 83.31 91 THR A O 1
ATOM 701 N N . PRO A 1 92 ? 23.703 -15.703 -11.319 1.00 87.00 92 PRO A N 1
ATOM 702 C CA . PRO A 1 92 ? 24.277 -17.049 -11.386 1.00 87.00 92 PRO A CA 1
ATOM 703 C C . PRO A 1 92 ? 24.910 -17.402 -12.743 1.00 87.00 92 PRO A C 1
ATOM 705 O O . PRO A 1 92 ? 25.695 -18.341 -12.823 1.00 87.00 92 PRO A O 1
ATOM 708 N N . TRP A 1 93 ? 24.583 -16.653 -13.800 1.00 84.62 93 TRP A N 1
ATOM 709 C CA . TRP A 1 93 ? 25.062 -16.867 -15.166 1.00 84.62 93 TRP A CA 1
ATOM 710 C C . TRP A 1 93 ? 26.136 -15.861 -15.610 1.00 84.62 93 TRP A C 1
ATOM 712 O O . TRP A 1 93 ? 26.572 -15.914 -16.757 1.00 84.62 93 TRP A O 1
ATOM 722 N N . GLY A 1 94 ? 26.577 -14.958 -14.726 1.00 88.12 94 GLY A N 1
ATOM 723 C CA . GLY A 1 94 ? 27.602 -13.953 -15.025 1.00 88.12 94 GLY A CA 1
ATOM 724 C C . GLY A 1 94 ? 27.219 -12.530 -14.618 1.00 88.12 94 GLY A C 1
ATOM 725 O O . GLY A 1 94 ? 26.160 -12.284 -14.033 1.00 88.12 94 GLY A O 1
ATOM 726 N N . ALA A 1 95 ? 28.097 -11.577 -14.939 1.00 88.00 95 ALA A N 1
ATOM 727 C CA . ALA A 1 95 ? 27.842 -10.156 -14.734 1.00 88.00 95 ALA A CA 1
ATOM 728 C C . ALA A 1 95 ? 26.766 -9.654 -15.710 1.00 88.00 95 ALA A C 1
ATOM 730 O O . ALA A 1 95 ? 26.860 -9.865 -16.919 1.00 88.00 95 ALA A O 1
ATOM 731 N N . HIS A 1 96 ? 25.753 -8.976 -15.177 1.00 88.81 96 HIS A N 1
ATOM 732 C CA . HIS A 1 96 ? 24.737 -8.304 -15.969 1.00 88.81 96 HIS A CA 1
ATOM 733 C C . HIS A 1 96 ? 25.362 -7.172 -16.794 1.00 88.81 96 HIS A C 1
ATOM 735 O O . HIS A 1 96 ? 26.114 -6.343 -16.274 1.00 88.81 96 HIS A O 1
ATOM 741 N N . ILE A 1 97 ? 25.026 -7.142 -18.082 1.00 87.56 97 ILE A N 1
ATOM 742 C CA . ILE A 1 97 ? 25.411 -6.078 -19.005 1.00 87.56 97 ILE A CA 1
ATOM 743 C C . ILE A 1 97 ? 24.342 -4.989 -18.932 1.00 87.56 97 ILE A C 1
ATOM 745 O O . ILE A 1 97 ? 23.198 -5.227 -19.300 1.00 87.56 97 ILE A O 1
ATOM 749 N N . VAL A 1 98 ? 24.730 -3.796 -18.480 1.00 88.38 98 VAL A N 1
ATOM 750 C CA . VAL A 1 98 ? 23.832 -2.638 -18.363 1.00 88.38 98 VAL A CA 1
ATOM 751 C C . VAL A 1 98 ? 23.168 -2.335 -19.709 1.00 88.38 98 VAL A C 1
ATOM 753 O O . VAL A 1 98 ? 23.857 -2.166 -20.717 1.00 88.38 98 VAL A O 1
ATOM 756 N N . GLY A 1 99 ? 21.839 -2.249 -19.711 1.00 85.94 99 GLY A N 1
ATOM 757 C CA . GLY A 1 99 ? 21.022 -1.975 -20.893 1.00 85.94 99 GLY A CA 1
ATOM 758 C C . GLY A 1 99 ? 20.725 -3.198 -21.766 1.00 85.94 99 GLY A C 1
ATOM 759 O O . GLY A 1 99 ? 20.156 -3.034 -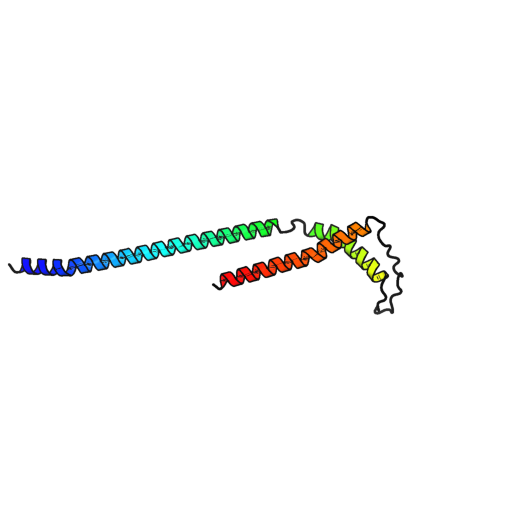22.846 1.00 85.94 99 GLY A O 1
ATOM 760 N N . ALA A 1 100 ? 21.109 -4.412 -21.355 1.00 87.06 100 ALA A N 1
ATOM 761 C CA . ALA A 1 100 ? 20.871 -5.624 -22.139 1.00 87.06 100 ALA A CA 1
ATOM 762 C C . ALA A 1 100 ? 19.385 -5.972 -22.291 1.00 87.06 100 ALA A C 1
ATOM 764 O O . ALA A 1 100 ? 19.019 -6.661 -23.245 1.00 87.06 100 ALA A O 1
ATOM 765 N N . TRP A 1 101 ? 18.527 -5.529 -21.369 1.00 86.75 101 TRP A N 1
ATOM 766 C CA . TRP A 1 101 ? 17.087 -5.784 -21.444 1.00 86.75 101 TRP A CA 1
ATOM 767 C C . TRP A 1 101 ? 16.355 -4.741 -22.291 1.00 86.75 101 TRP A C 1
ATOM 769 O O . TRP A 1 101 ? 15.213 -4.977 -22.689 1.00 86.75 101 TRP A O 1
ATOM 779 N N . GLY A 1 102 ? 17.007 -3.616 -22.598 1.00 88.00 102 GLY A N 1
ATOM 780 C CA . GLY A 1 102 ? 16.476 -2.564 -23.457 1.00 88.00 102 GLY A CA 1
ATOM 781 C C . GLY A 1 102 ? 15.178 -1.963 -22.927 1.00 88.00 102 GLY A C 1
ATOM 782 O O . GLY A 1 102 ? 14.324 -1.573 -23.726 1.00 88.00 102 GLY A O 1
ATOM 783 N N . VAL A 1 103 ? 14.989 -1.928 -21.603 1.00 87.88 103 VAL A N 1
ATOM 784 C CA . VAL A 1 103 ? 13.725 -1.483 -21.006 1.00 87.88 103 VAL A CA 1
ATOM 785 C C . VAL A 1 103 ? 13.621 0.037 -21.151 1.00 87.88 103 VAL A C 1
ATOM 787 O O . VAL A 1 103 ? 14.391 0.771 -20.525 1.00 87.88 103 VAL A O 1
ATOM 790 N N . PRO A 1 104 ? 12.670 0.556 -21.948 1.00 86.69 104 PRO A N 1
ATOM 791 C CA . PRO A 1 104 ? 12.586 1.985 -22.175 1.00 86.69 104 PRO A CA 1
ATOM 792 C C . PRO A 1 104 ? 12.036 2.695 -20.935 1.00 86.69 104 PRO A C 1
ATOM 794 O O . PRO A 1 104 ? 11.059 2.261 -20.311 1.00 86.69 104 PRO A O 1
ATOM 797 N N . LYS A 1 105 ? 12.629 3.851 -20.619 1.00 84.25 105 LYS A N 1
ATOM 798 C CA . LYS A 1 105 ? 12.026 4.818 -19.697 1.00 84.25 105 LYS A CA 1
ATOM 799 C C . LYS A 1 105 ? 10.651 5.233 -20.254 1.00 84.25 105 LYS A C 1
ATOM 801 O O . LYS A 1 105 ? 10.547 5.452 -21.465 1.00 84.25 105 LYS A O 1
ATOM 806 N N . PRO A 1 106 ? 9.604 5.384 -19.418 1.00 86.56 106 PRO A N 1
ATOM 807 C CA . PRO A 1 106 ? 8.336 5.899 -19.913 1.00 86.56 106 PRO A CA 1
ATOM 808 C C . PRO A 1 106 ? 8.512 7.310 -20.493 1.00 86.56 106 PRO A C 1
ATOM 810 O O . PRO A 1 106 ? 9.281 8.110 -19.944 1.00 86.56 106 PRO A O 1
ATOM 813 N N . PRO A 1 107 ? 7.804 7.635 -21.585 1.00 88.56 107 PRO A N 1
ATOM 814 C CA . PRO A 1 107 ? 7.853 8.970 -22.155 1.00 88.56 107 PRO A CA 1
ATOM 815 C C . PRO A 1 107 ? 7.219 9.989 -21.192 1.00 88.56 107 PRO A C 1
ATOM 817 O O . PRO A 1 107 ? 6.268 9.653 -20.481 1.00 88.56 107 PRO A O 1
ATOM 820 N N . PRO A 1 108 ? 7.687 11.247 -21.170 1.00 87.81 108 PRO A N 1
ATOM 821 C CA . PRO A 1 108 ? 6.997 12.318 -20.453 1.00 87.81 108 PRO A CA 1
ATOM 822 C C . PRO A 1 108 ? 5.550 12.493 -20.962 1.00 87.81 108 PRO A C 1
ATOM 824 O O . PRO A 1 108 ? 5.330 12.371 -22.169 1.00 87.81 108 PRO A O 1
ATOM 827 N N . PRO A 1 109 ? 4.555 12.789 -20.099 1.00 88.88 109 PRO A N 1
ATOM 828 C CA . PRO A 1 109 ? 4.633 13.031 -18.650 1.00 88.88 109 PRO A CA 1
ATOM 829 C C . PRO A 1 109 ? 4.456 11.764 -17.787 1.00 88.88 109 PRO A C 1
ATOM 831 O O . PRO A 1 109 ? 4.319 11.854 -16.567 1.00 88.88 109 PRO A O 1
ATOM 834 N N . TYR A 1 110 ? 4.403 10.577 -18.395 1.00 84.62 110 TYR A N 1
ATOM 835 C CA . TYR A 1 110 ? 4.076 9.334 -17.690 1.00 84.62 110 TYR A CA 1
ATOM 836 C C . TYR A 1 110 ? 5.141 8.917 -16.671 1.00 84.62 110 TYR A C 1
ATOM 838 O O . TYR A 1 110 ? 4.824 8.227 -15.703 1.00 84.62 110 TYR A O 1
ATOM 846 N N . ASP A 1 111 ? 6.383 9.370 -16.842 1.00 85.44 111 ASP A N 1
ATOM 847 C CA . ASP A 1 111 ? 7.450 9.187 -15.859 1.00 85.44 111 ASP A CA 1
ATOM 848 C C . ASP A 1 111 ? 7.171 9.928 -14.539 1.00 85.44 111 AS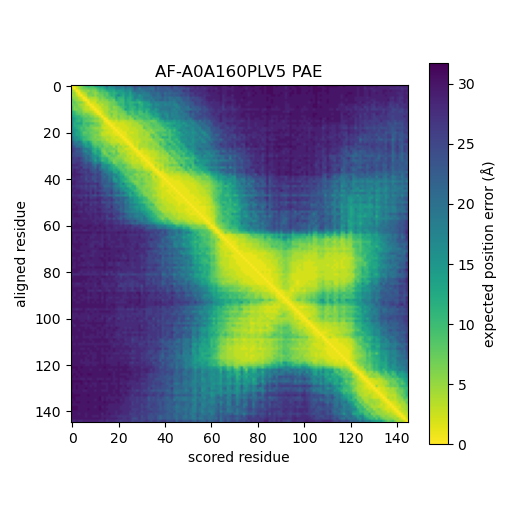P A C 1
ATOM 850 O O . ASP A 1 111 ? 7.440 9.394 -13.459 1.00 85.44 111 ASP A O 1
ATOM 854 N N . ALA A 1 112 ? 6.572 11.120 -14.608 1.00 85.12 112 ALA A N 1
ATOM 855 C CA . ALA A 1 112 ? 6.130 11.866 -13.435 1.00 85.12 112 ALA A CA 1
ATOM 856 C C . ALA A 1 112 ? 4.987 11.136 -12.713 1.00 85.12 112 ALA A C 1
ATOM 858 O O . ALA A 1 112 ? 5.072 10.913 -11.505 1.00 85.12 112 ALA A O 1
ATOM 859 N N . TYR A 1 113 ? 3.978 10.667 -13.453 1.00 85.62 113 TYR A N 1
ATOM 860 C CA . TYR A 1 113 ? 2.859 9.913 -12.872 1.00 85.62 113 TYR A CA 1
ATOM 861 C C . TYR A 1 113 ? 3.313 8.606 -12.225 1.00 85.62 113 TYR A C 1
ATOM 863 O O . TYR A 1 113 ? 2.887 8.270 -11.121 1.00 85.62 113 TYR A O 1
ATOM 871 N N . GLN A 1 114 ? 4.225 7.878 -12.867 1.00 84.75 114 GLN A N 1
ATOM 872 C CA . GLN A 1 114 ? 4.805 6.670 -12.292 1.00 84.75 114 GLN A CA 1
ATOM 873 C C . GLN A 1 114 ? 5.514 6.959 -10.964 1.00 84.75 114 GLN A C 1
ATOM 875 O O . GLN A 1 114 ? 5.328 6.224 -9.992 1.00 84.75 114 GLN A O 1
ATOM 880 N N . LYS A 1 115 ? 6.299 8.038 -10.895 1.00 84.06 115 LYS A N 1
ATOM 881 C CA . LYS A 1 115 ? 6.980 8.451 -9.664 1.00 84.06 115 LYS A CA 1
ATOM 882 C C . LYS A 1 115 ? 5.986 8.803 -8.553 1.00 84.06 115 LYS A C 1
ATOM 884 O O . LYS A 1 115 ? 6.180 8.378 -7.416 1.00 84.06 115 LYS A O 1
ATOM 889 N N . GLU A 1 116 ? 4.926 9.541 -8.868 1.00 84.12 116 GLU A N 1
ATOM 890 C CA . GLU A 1 116 ? 3.871 9.903 -7.911 1.00 84.12 116 GLU A CA 1
ATOM 891 C C . GLU A 1 116 ? 3.140 8.672 -7.363 1.00 84.12 116 GLU A C 1
ATOM 893 O O . GLU A 1 116 ? 2.940 8.557 -6.150 1.00 84.12 116 GLU A O 1
ATOM 898 N N . ILE A 1 117 ? 2.805 7.717 -8.236 1.00 82.19 117 ILE A N 1
ATOM 899 C CA . ILE A 1 117 ? 2.187 6.443 -7.854 1.00 82.19 117 ILE A CA 1
ATOM 900 C C . ILE A 1 117 ? 3.110 5.686 -6.893 1.00 82.19 117 ILE A C 1
ATOM 902 O O . ILE A 1 117 ? 2.683 5.294 -5.807 1.00 82.19 117 ILE A O 1
ATOM 906 N N . LEU A 1 118 ? 4.390 5.526 -7.241 1.00 81.69 118 LEU A N 1
ATOM 907 C CA . LEU A 1 118 ? 5.352 4.800 -6.406 1.00 81.69 118 LEU A CA 1
ATOM 908 C C . LEU A 1 118 ? 5.542 5.451 -5.034 1.00 81.69 118 LEU A C 1
ATOM 910 O O . LEU A 1 118 ? 5.507 4.756 -4.016 1.00 81.69 118 LEU A O 1
ATOM 914 N N . LEU A 1 119 ? 5.684 6.776 -4.987 1.00 77.81 119 LEU A N 1
ATOM 915 C CA . LEU A 1 119 ? 5.805 7.516 -3.730 1.00 77.81 119 LEU A CA 1
ATOM 916 C C . LEU A 1 119 ? 4.543 7.389 -2.872 1.00 77.81 119 LEU A C 1
ATOM 918 O O . LEU A 1 119 ? 4.651 7.193 -1.663 1.00 77.81 119 LEU A O 1
ATOM 922 N N . SER A 1 120 ? 3.359 7.410 -3.483 1.00 72.69 120 SER A N 1
ATOM 923 C CA . SER A 1 120 ? 2.093 7.233 -2.768 1.00 72.69 120 SER A CA 1
ATOM 924 C C . SER A 1 120 ? 2.018 5.877 -2.060 1.00 72.69 120 SER A C 1
ATOM 926 O O . SER A 1 120 ? 1.525 5.805 -0.938 1.00 72.69 120 SER A O 1
ATOM 928 N N . PHE A 1 121 ? 2.562 4.803 -2.642 1.00 66.44 121 PHE A N 1
ATOM 929 C CA . PHE A 1 121 ? 2.563 3.485 -1.996 1.00 66.44 121 PHE A CA 1
ATOM 930 C C . PHE A 1 121 ? 3.699 3.298 -0.983 1.00 66.44 121 PHE A C 1
ATOM 932 O O . PHE A 1 121 ? 3.457 2.746 0.092 1.00 66.44 121 PHE A O 1
ATOM 939 N N . PHE A 1 122 ? 4.909 3.790 -1.271 1.00 61.62 122 PHE A N 1
ATOM 940 C CA . PHE A 1 122 ? 6.058 3.644 -0.368 1.00 61.62 122 PHE A CA 1
ATOM 941 C C . PHE A 1 122 ? 6.008 4.568 0.855 1.00 61.62 122 PHE A C 1
ATOM 943 O O . PHE A 1 122 ? 6.507 4.176 1.906 1.00 61.62 122 PHE A O 1
ATOM 950 N N . LEU A 1 123 ? 5.404 5.760 0.768 1.00 55.59 123 LEU A N 1
ATOM 951 C CA . LEU A 1 123 ? 5.288 6.672 1.916 1.00 55.59 123 LEU A CA 1
ATOM 952 C C . LEU A 1 123 ? 4.062 6.354 2.784 1.00 55.59 123 LEU A C 1
ATOM 954 O O . LEU A 1 123 ? 4.136 6.385 4.013 1.00 55.59 123 LEU A O 1
ATOM 958 N N . VAL A 1 124 ? 2.924 6.032 2.159 1.00 54.25 124 VAL A N 1
ATOM 959 C CA . VAL A 1 124 ? 1.654 5.867 2.883 1.00 54.25 124 VAL A CA 1
ATOM 960 C C . VAL A 1 124 ? 1.554 4.492 3.542 1.00 54.25 124 VAL A C 1
ATOM 962 O O . VAL A 1 124 ? 1.029 4.394 4.650 1.00 54.25 124 VAL A O 1
ATOM 965 N N . ALA A 1 125 ? 2.081 3.423 2.933 1.00 56.88 125 ALA A N 1
ATOM 966 C CA . ALA A 1 125 ? 1.965 2.084 3.518 1.00 56.88 125 ALA A CA 1
ATOM 967 C C . ALA A 1 125 ? 2.691 1.938 4.877 1.00 56.88 125 ALA A C 1
ATOM 969 O O . ALA A 1 125 ? 2.063 1.428 5.813 1.00 56.88 125 ALA A O 1
ATOM 970 N N . PRO A 1 126 ? 3.935 2.428 5.064 1.00 55.00 126 PRO A N 1
ATOM 971 C CA . PRO A 1 126 ? 4.592 2.435 6.371 1.00 55.00 126 PRO A CA 1
ATOM 972 C C . PRO A 1 126 ? 3.921 3.393 7.354 1.00 55.00 126 PRO A C 1
ATOM 974 O O . PRO A 1 126 ? 3.775 3.046 8.521 1.00 55.00 126 PRO A O 1
ATOM 977 N N . ALA A 1 127 ? 3.450 4.560 6.899 1.00 54.38 127 ALA A N 1
ATOM 978 C CA . ALA A 1 127 ? 2.742 5.509 7.759 1.00 54.38 127 ALA A CA 1
ATOM 979 C C . ALA A 1 127 ? 1.447 4.902 8.324 1.00 54.38 127 ALA A C 1
ATOM 981 O O . ALA A 1 127 ? 1.182 4.990 9.521 1.00 54.38 127 ALA A O 1
ATOM 982 N N . VAL A 1 128 ? 0.673 4.194 7.497 1.00 58.34 128 VAL A N 1
ATOM 983 C CA . VAL A 1 128 ? -0.552 3.501 7.925 1.00 58.34 128 VAL A CA 1
ATOM 984 C C . VAL A 1 128 ? -0.240 2.335 8.869 1.00 58.34 128 VAL A C 1
ATOM 986 O O . VAL A 1 128 ? -0.982 2.115 9.828 1.00 58.34 128 VAL A O 1
ATOM 989 N N . GLN A 1 129 ? 0.846 1.590 8.642 1.00 58.31 129 GLN A N 1
ATOM 990 C CA . GLN A 1 129 ? 1.284 0.547 9.577 1.00 58.31 129 GLN A CA 1
ATOM 991 C C . GLN A 1 129 ? 1.780 1.136 10.903 1.00 58.31 129 GLN A C 1
ATOM 993 O O . GLN A 1 129 ? 1.417 0.621 11.957 1.00 58.31 129 GLN A O 1
ATOM 998 N N . GLY A 1 130 ? 2.516 2.247 10.866 1.00 55.34 130 GLY A N 1
ATOM 999 C CA . GLY A 1 130 ? 2.976 2.978 12.045 1.00 55.34 130 GLY A CA 1
ATOM 1000 C C . GLY A 1 130 ? 1.820 3.530 12.876 1.00 55.34 130 GLY A C 1
ATOM 1001 O O . GLY A 1 130 ? 1.797 3.341 14.089 1.00 55.34 130 GLY A O 1
ATOM 1002 N N . ILE A 1 131 ? 0.803 4.113 12.236 1.00 58.53 131 ILE A N 1
ATOM 1003 C CA . ILE A 1 131 ? -0.419 4.581 12.911 1.00 58.53 131 ILE A CA 1
ATOM 1004 C C . ILE A 1 131 ? -1.182 3.405 13.536 1.00 58.53 131 ILE A C 1
ATOM 1006 O O . ILE A 1 131 ? -1.645 3.503 14.672 1.00 58.53 131 ILE A O 1
ATOM 1010 N N . LYS A 1 132 ? -1.286 2.264 12.842 1.00 57.78 132 LYS A N 1
ATOM 1011 C CA . LYS A 1 132 ? -1.920 1.052 13.393 1.00 57.78 132 LYS A CA 1
ATOM 1012 C C . LYS A 1 132 ? -1.138 0.477 14.575 1.00 57.78 132 LYS A C 1
ATOM 1014 O O . LYS A 1 132 ? -1.756 0.089 15.56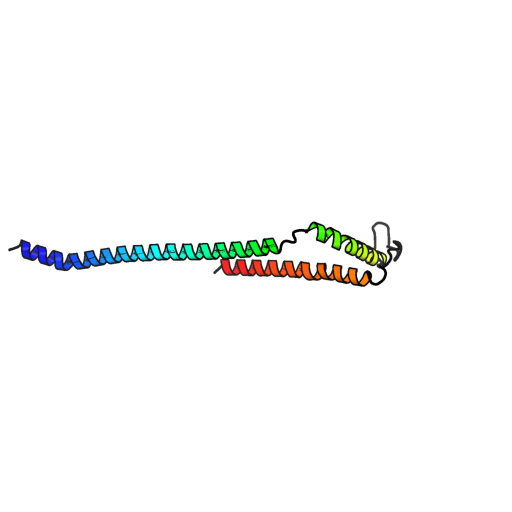5 1.00 57.78 132 LYS A O 1
ATOM 1019 N N . ALA A 1 133 ? 0.190 0.451 14.491 1.00 59.09 133 ALA A N 1
ATOM 1020 C CA . ALA A 1 133 ? 1.066 -0.008 15.562 1.00 59.09 133 ALA A CA 1
ATOM 1021 C C . ALA A 1 133 ? 0.961 0.909 16.789 1.00 59.09 133 ALA A C 1
ATOM 1023 O O . ALA A 1 133 ? 0.660 0.428 17.879 1.00 59.09 133 ALA A O 1
ATOM 1024 N N . LEU A 1 134 ? 1.082 2.226 16.608 1.00 56.84 134 LEU A N 1
ATOM 1025 C CA . LEU A 1 134 ? 0.926 3.214 17.681 1.00 56.84 134 LEU A CA 1
ATOM 1026 C C . LEU A 1 134 ? -0.471 3.173 18.306 1.00 56.84 134 LEU A C 1
ATOM 1028 O O . LEU A 1 134 ? -0.590 3.166 19.527 1.00 56.84 134 LEU A O 1
ATOM 1032 N N . GLY A 1 135 ? -1.523 3.057 17.493 1.00 60.12 135 GLY A N 1
ATOM 1033 C CA . GLY A 1 135 ? -2.892 2.896 17.982 1.00 60.12 135 GLY A CA 1
ATOM 1034 C C . GLY A 1 135 ? -3.090 1.610 18.792 1.00 60.12 135 GLY A C 1
ATOM 1035 O O . GLY A 1 135 ? -3.789 1.622 19.802 1.00 60.12 135 GLY A O 1
ATOM 1036 N N . SER A 1 136 ? -2.441 0.507 18.402 1.00 60.56 136 SER A N 1
ATOM 1037 C CA . SER A 1 136 ? -2.483 -0.753 19.159 1.00 60.56 136 SER A CA 1
ATOM 1038 C C . SER A 1 136 ? -1.699 -0.690 20.474 1.00 60.56 136 SER A C 1
ATOM 1040 O O . SER A 1 136 ? -2.147 -1.241 21.476 1.00 60.56 136 SER A O 1
ATOM 1042 N N . ILE A 1 137 ? -0.576 0.033 20.494 1.00 61.78 137 ILE A N 1
ATOM 1043 C CA . ILE A 1 137 ? 0.243 0.248 21.693 1.00 61.78 137 ILE A CA 1
ATOM 1044 C C . ILE A 1 137 ? -0.497 1.162 22.674 1.00 61.78 137 ILE A C 1
ATOM 1046 O O . ILE A 1 137 ? -0.557 0.860 23.863 1.00 61.78 137 ILE A O 1
ATOM 1050 N N . ALA A 1 138 ? -1.118 2.235 22.183 1.00 57.03 138 ALA A N 1
ATOM 1051 C CA . ALA A 1 138 ? -1.938 3.128 22.995 1.00 57.03 138 ALA A CA 1
ATOM 1052 C C . ALA A 1 138 ? -3.155 2.397 23.588 1.00 57.03 138 ALA A C 1
ATOM 1054 O O . ALA A 1 138 ? -3.417 2.514 24.783 1.00 57.03 138 ALA A O 1
ATOM 1055 N N . ALA A 1 139 ? -3.848 1.574 22.792 1.00 56.66 139 ALA A N 1
ATOM 1056 C CA . ALA A 1 139 ? -4.952 0.747 23.279 1.00 56.66 139 ALA A CA 1
ATOM 1057 C C . ALA A 1 139 ? -4.495 -0.276 24.338 1.00 56.66 139 ALA A C 1
ATOM 1059 O O . ALA A 1 139 ? -5.161 -0.452 25.357 1.00 56.66 139 ALA A O 1
ATOM 1060 N N . ALA A 1 140 ? -3.332 -0.906 24.143 1.00 56.88 140 ALA A N 1
ATOM 1061 C CA . ALA A 1 140 ? -2.755 -1.838 25.112 1.00 56.88 140 ALA A CA 1
ATOM 1062 C C . ALA A 1 140 ? -2.292 -1.149 26.410 1.00 56.88 140 ALA A C 1
ATOM 1064 O O . ALA A 1 140 ? -2.342 -1.760 27.476 1.00 56.88 140 ALA A O 1
ATOM 1065 N N . ALA A 1 141 ? -1.853 0.110 26.338 1.00 56.16 141 ALA A N 1
ATOM 1066 C CA . ALA A 1 141 ? -1.465 0.900 27.504 1.00 56.16 141 ALA A CA 1
ATOM 1067 C C . ALA A 1 141 ? -2.677 1.350 28.336 1.00 56.16 141 ALA A C 1
ATOM 1069 O O . ALA A 1 141 ? -2.600 1.358 29.563 1.00 56.16 141 ALA A O 1
ATOM 1070 N N . VAL A 1 142 ? -3.800 1.676 27.688 1.00 59.81 142 VAL A N 1
ATOM 1071 C CA . VAL A 1 142 ? -5.059 2.018 28.372 1.00 59.81 142 VAL A CA 1
ATOM 1072 C C . VAL A 1 142 ? -5.672 0.794 29.057 1.00 59.81 142 VAL A C 1
ATOM 1074 O O . VAL A 1 142 ? -6.124 0.913 30.184 1.00 59.81 142 VAL A O 1
ATOM 1077 N N . ALA A 1 143 ? -5.608 -0.392 28.445 1.00 53.59 143 ALA A N 1
ATOM 1078 C CA . ALA A 1 143 ? -6.127 -1.631 29.040 1.00 53.59 143 ALA A CA 1
ATOM 1079 C C . ALA A 1 143 ? -5.333 -2.146 30.264 1.00 53.59 143 ALA A C 1
ATOM 1081 O O . ALA A 1 143 ? -5.751 -3.110 30.900 1.00 53.59 143 ALA A O 1
ATOM 1082 N N . ARG A 1 144 ? -4.168 -1.554 30.571 1.00 52.31 144 ARG A N 1
ATOM 1083 C CA . ARG A 1 144 ? -3.340 -1.884 31.748 1.00 52.31 144 ARG A CA 1
ATOM 1084 C C . ARG A 1 144 ? -3.518 -0.915 32.926 1.00 52.31 144 ARG A C 1
ATOM 1086 O O . ARG A 1 144 ? -2.841 -1.102 33.936 1.00 52.31 144 ARG A O 1
ATOM 1093 N N . ARG A 1 145 ? -4.349 0.121 32.791 1.00 46.44 145 ARG A N 1
ATOM 1094 C CA . ARG A 1 145 ? -4.759 1.008 33.890 1.00 46.44 145 ARG A CA 1
ATOM 1095 C C . ARG A 1 145 ? -6.127 0.600 34.408 1.00 46.44 145 ARG A C 1
ATOM 1097 O O . ARG A 1 145 ? -6.317 0.766 35.629 1.00 46.44 145 ARG A O 1
#

Sequence (145 aa):
MWGALGGFVLKLFAGPILDYMKQRDASGRDITIAGIGSEKEQVVAQLQAAAETNRLRAAAQPQFRFLIYLIALPPALQAAGVYLDSLPFWTPWGAHIVGAWGVPKPPPPYDAYQKEILLSFFLVAPAVQGIKALGSIAAAAVARR

Solvent-accessible surface area (backbone atoms only — not comparable to full-atom values): 8203 Å² total; per-residue (Å²): 119,71,68,62,56,54,55,48,55,48,52,70,57,48,48,61,52,51,52,50,52,52,50,51,54,51,50,54,51,51,52,51,53,52,49,56,50,53,51,50,53,52,51,49,52,52,51,51,53,51,49,52,52,48,50,52,51,57,71,67,42,69,91,49,60,65,56,51,47,68,64,50,45,59,55,50,52,52,49,50,46,36,53,53,28,70,38,80,47,81,50,102,88,43,73,49,61,64,50,73,74,64,56,74,76,64,61,86,68,52,46,58,55,44,51,53,54,52,49,55,52,67,57,46,53,56,50,54,50,50,52,52,49,52,52,50,51,52,53,57,56,60,77,73,111

Radius of gyration: 37.33 Å; Cα contacts (8 Å, |Δi|>4): 38; chains: 1; bounding box: 74×30×110 Å

Mean predicted aligned error: 17.97 Å